Protein AF-A0A1F9AK93-F1 (afdb_monomer)

Radius of gyration: 11.15 Å; Cα contacts (8 Å, |Δi|>4): 112; chains: 1; bounding box: 28×27×24 Å

Solvent-accessible surface area (backbone atoms only — not comparable to full-atom values): 4086 Å² total; per-residue (Å²): 136,82,63,46,41,46,76,48,74,38,66,90,59,29,57,84,38,30,63,57,29,25,72,54,40,91,64,55,30,38,41,68,52,99,90,41,69,42,74,40,74,90,31,33,57,65,62,81,79,78,54,50,47,56,76,51,33,52,92,81,15,57,47,83,44,78,66,120

Sequence (68 aa):
MGMFIKIHVDEAKLGEKAAAVAQVCPVKIFEWKEGRLAVLEAEEDECTLCELCLERCPAGGIRIEKLY

pLDDT: mean 88.02, std 7.27, range [55.09, 94.88]

Secondary structure (DSSP, 8-state):
----EEEEE-HHHHGGGHHHHHHH-TT--EEEETTEEEE-GGGGGG-----HHHHHSPTTSEEEEE--

Foldseek 3Di:
DQFQKDKDFDFVQCQPLLVVLQPQAPQRQWDDDPRGIDGDNVSRSVDPVPCSSVVSTDPPRMDMDTDD

Nearest PDB structures (foldseek):
  8a5e-assembly1_B  TM=7.091E-01  e=8.469E-03  Acetobacterium woodii DSM 1030
  3o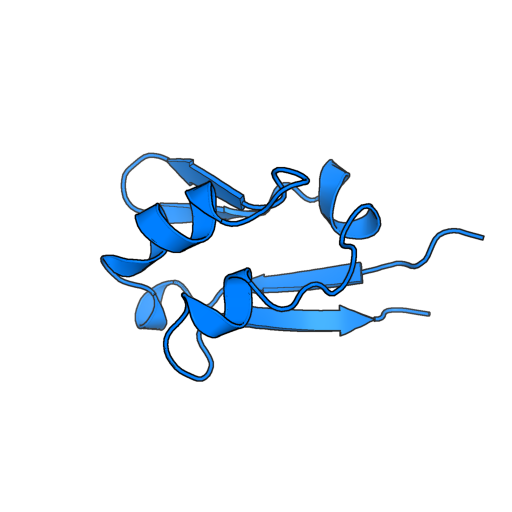q2-assembly1_B  TM=4.209E-01  e=6.350E-01  Nitratidesulfovibrio vulgaris str. Hildenborough
  5h1p-assembly1_B  TM=4.453E-01  e=1.177E+00  Xanthomonas albilineans GPE PC73
  4es2-assembly1_A-2  TM=4.347E-01  e=1.260E+00  Halalkalibacterium halodurans C-125

Mean predicted aligned error: 4.1 Å

Structure (mmCIF, N/CA/C/O backbone):
data_AF-A0A1F9AK93-F1
#
_entry.id   AF-A0A1F9AK93-F1
#
loop_
_atom_site.group_PDB
_atom_site.id
_atom_site.type_symbol
_atom_site.label_atom_id
_atom_site.label_alt_id
_atom_site.label_comp_id
_atom_site.label_asym_id
_atom_site.label_entity_id
_atom_site.label_seq_id
_atom_site.pdbx_PDB_ins_code
_atom_site.Cartn_x
_atom_site.Cartn_y
_atom_site.Cartn_z
_atom_site.occupancy
_atom_site.B_iso_or_equiv
_atom_site.auth_seq_id
_atom_site.auth_comp_id
_atom_site.auth_asym_id
_atom_site.auth_atom_id
_atom_site.pdbx_PDB_model_num
ATOM 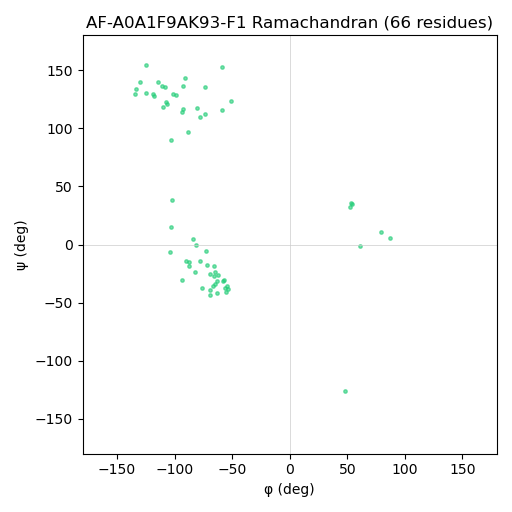1 N N . MET A 1 1 ? 15.463 -7.040 -15.312 1.00 55.09 1 MET A N 1
ATOM 2 C CA . MET A 1 1 ? 14.340 -7.941 -14.991 1.00 55.09 1 MET A CA 1
ATOM 3 C C . MET A 1 1 ? 13.577 -7.279 -13.857 1.00 55.09 1 MET A C 1
ATOM 5 O O . MET A 1 1 ? 13.874 -7.553 -12.704 1.00 55.09 1 MET A O 1
ATOM 9 N N . GLY A 1 2 ? 12.749 -6.287 -14.195 1.00 59.50 2 GLY A N 1
ATOM 10 C CA . GLY A 1 2 ? 11.954 -5.558 -13.206 1.00 59.50 2 GLY A CA 1
ATOM 11 C C . GLY A 1 2 ? 10.812 -6.447 -12.738 1.00 59.50 2 GLY A C 1
ATOM 12 O O . GLY A 1 2 ? 10.217 -7.152 -13.552 1.00 59.50 2 GLY A O 1
ATOM 13 N N . MET A 1 3 ? 10.572 -6.485 -11.434 1.00 68.50 3 MET A N 1
ATOM 14 C CA . MET A 1 3 ? 9.366 -7.099 -10.898 1.00 68.50 3 MET A CA 1
ATOM 15 C C . MET A 1 3 ? 8.250 -6.085 -11.106 1.00 68.50 3 MET A C 1
ATOM 17 O O . MET A 1 3 ? 8.274 -5.061 -10.445 1.00 68.50 3 MET A O 1
ATOM 21 N N . PHE A 1 4 ? 7.319 -6.354 -12.020 1.00 84.56 4 PHE A N 1
ATOM 22 C CA . PHE A 1 4 ? 6.151 -5.495 -12.183 1.00 84.56 4 PHE A CA 1
ATOM 23 C C . PHE A 1 4 ? 5.201 -5.727 -11.011 1.00 84.56 4 PHE A C 1
ATOM 25 O O . PHE A 1 4 ? 4.643 -6.822 -10.864 1.00 84.56 4 PHE A O 1
ATOM 32 N N . ILE A 1 5 ? 5.042 -4.723 -10.153 1.00 90.75 5 ILE A N 1
ATOM 33 C CA . ILE A 1 5 ? 4.108 -4.762 -9.024 1.00 90.75 5 ILE A CA 1
ATOM 34 C C . ILE A 1 5 ? 2.972 -3.783 -9.296 1.00 90.75 5 ILE A C 1
ATOM 36 O O . ILE A 1 5 ? 3.189 -2.663 -9.742 1.00 90.75 5 ILE A O 1
ATOM 40 N N . LYS A 1 6 ? 1.742 -4.214 -9.011 1.00 91.38 6 LYS A N 1
ATOM 41 C CA . LYS A 1 6 ? 0.566 -3.349 -9.001 1.00 91.38 6 LYS A CA 1
ATOM 42 C C . LYS A 1 6 ? -0.052 -3.322 -7.621 1.00 91.38 6 LYS A C 1
ATOM 44 O O . LYS A 1 6 ? -0.332 -4.363 -7.026 1.00 91.38 6 LYS A O 1
ATOM 49 N N . ILE A 1 7 ? -0.291 -2.129 -7.109 1.00 91.81 7 ILE A N 1
ATOM 50 C CA . ILE A 1 7 ? -0.945 -1.900 -5.835 1.00 91.81 7 ILE A CA 1
ATOM 51 C C . ILE A 1 7 ? -2.347 -1.364 -6.089 1.00 91.81 7 ILE A C 1
ATOM 53 O O . ILE A 1 7 ? -2.561 -0.324 -6.704 1.00 91.81 7 ILE A O 1
ATOM 57 N N . HIS A 1 8 ? -3.324 -2.084 -5.556 1.00 91.31 8 HIS A N 1
ATOM 58 C CA . HIS A 1 8 ? -4.720 -1.689 -5.555 1.00 91.31 8 HIS A CA 1
ATOM 59 C C . HIS A 1 8 ? -5.078 -1.138 -4.181 1.00 91.31 8 HIS A C 1
ATOM 61 O O . HIS A 1 8 ? -4.833 -1.791 -3.163 1.00 91.31 8 HIS A O 1
ATOM 67 N N . VAL A 1 9 ? -5.684 0.045 -4.161 1.00 90.62 9 VAL A N 1
ATOM 68 C CA . VAL A 1 9 ? -6.162 0.714 -2.949 1.00 90.62 9 VAL A CA 1
ATOM 69 C C . VAL A 1 9 ? -7.673 0.883 -3.054 1.00 90.62 9 VAL A C 1
ATOM 71 O O . VAL A 1 9 ? -8.180 1.401 -4.044 1.00 90.62 9 VAL A O 1
ATOM 74 N N . ASP A 1 10 ? -8.390 0.437 -2.029 1.00 89.62 10 ASP A N 1
ATOM 75 C CA . ASP A 1 10 ? -9.834 0.589 -1.878 1.00 89.62 10 ASP A CA 1
ATOM 76 C C . ASP A 1 10 ? -10.105 1.700 -0.857 1.00 89.62 10 ASP A C 1
ATOM 78 O O . ASP A 1 10 ? -10.179 1.486 0.357 1.00 89.62 10 ASP A O 1
ATOM 82 N N . GLU A 1 11 ? -10.207 2.926 -1.366 1.00 82.69 11 GLU A N 1
ATOM 83 C CA . GLU A 1 11 ? -10.355 4.143 -0.562 1.00 82.69 11 GLU A CA 1
ATOM 84 C C . GLU A 1 11 ? -11.593 4.112 0.342 1.00 82.69 11 GLU A C 1
ATOM 86 O O . GLU A 1 11 ? -11.558 4.638 1.458 1.00 82.69 11 GLU A O 1
ATOM 91 N N . ALA A 1 12 ? -12.660 3.431 -0.093 1.00 84.56 12 ALA A N 1
ATOM 92 C CA . ALA A 1 12 ? -13.885 3.278 0.684 1.00 84.56 12 ALA A CA 1
ATOM 93 C C . ALA A 1 12 ? -13.649 2.516 1.997 1.00 84.56 12 ALA A C 1
ATOM 95 O O . ALA A 1 12 ? -14.371 2.727 2.971 1.00 84.56 12 ALA A O 1
ATOM 96 N N . LYS A 1 13 ? -12.625 1.654 2.043 1.00 86.44 13 LYS A N 1
ATOM 97 C CA . LYS A 1 13 ? -12.245 0.909 3.247 1.00 86.44 13 LYS A CA 1
ATOM 98 C C . LYS A 1 13 ? -11.175 1.604 4.073 1.00 86.44 13 LYS A C 1
ATOM 100 O O . LYS A 1 13 ? -11.166 1.420 5.285 1.00 86.44 13 LYS A O 1
ATOM 105 N N . LEU A 1 14 ? -10.273 2.378 3.461 1.00 82.81 14 LEU A N 1
ATOM 106 C CA . LEU A 1 14 ? -9.208 3.047 4.215 1.00 82.81 14 LEU A CA 1
ATOM 107 C C . LEU A 1 14 ? -9.737 4.166 5.119 1.00 82.81 14 LEU A C 1
ATOM 109 O O . LEU A 1 14 ? -9.273 4.280 6.255 1.00 82.81 14 LEU A O 1
ATOM 113 N N . GLY A 1 15 ? -10.664 4.9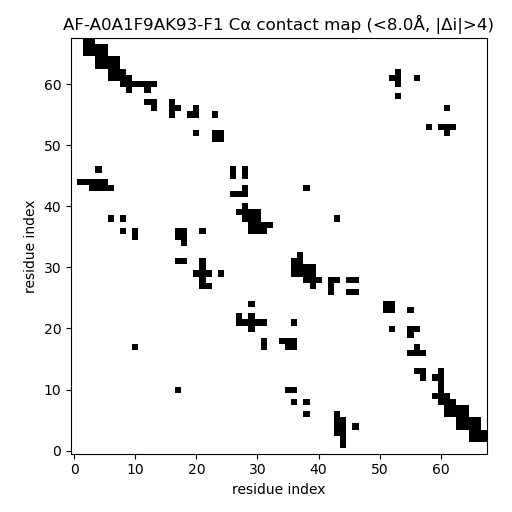98 4.630 1.00 82.75 15 GLY A N 1
ATOM 114 C CA . GLY A 1 15 ? -11.186 6.145 5.383 1.00 82.75 15 GLY A CA 1
ATOM 115 C C . GLY A 1 15 ? -10.072 6.994 6.020 1.00 82.75 15 GLY A C 1
ATOM 116 O O . GLY A 1 15 ? -9.108 7.381 5.363 1.00 82.75 15 GLY A O 1
ATOM 117 N N . GLU A 1 16 ? -10.154 7.231 7.332 1.00 81.88 16 GLU A N 1
ATOM 118 C CA . GLU A 1 16 ? -9.160 8.000 8.104 1.00 81.88 16 GLU A CA 1
ATOM 119 C C . GLU A 1 16 ? -7.767 7.340 8.209 1.00 81.88 16 GLU A C 1
ATOM 121 O O . GLU A 1 16 ? -6.777 8.013 8.504 1.00 81.88 16 GLU A O 1
ATOM 126 N N . LYS A 1 17 ? -7.654 6.027 7.953 1.00 85.75 17 LYS A N 1
ATOM 127 C CA . LYS A 1 17 ? -6.381 5.283 8.037 1.00 85.75 17 LYS A CA 1
ATOM 128 C C . LYS A 1 17 ? -5.480 5.505 6.828 1.00 85.75 17 LYS A C 1
ATOM 130 O O . LYS A 1 17 ? -4.289 5.208 6.905 1.00 85.75 17 LYS A O 1
ATOM 135 N N . ALA A 1 18 ? -6.004 6.068 5.74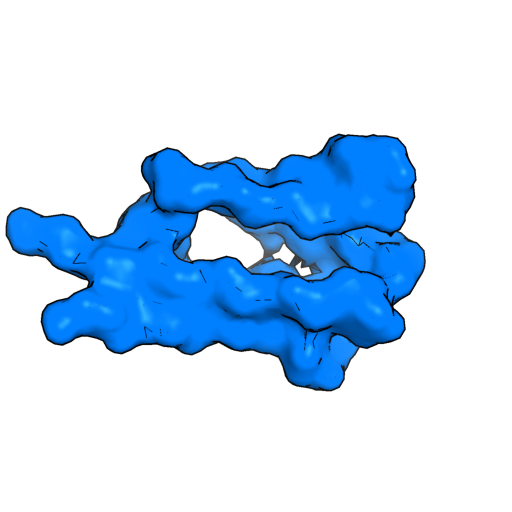3 1.00 86.50 18 ALA A N 1
ATOM 136 C CA . ALA A 1 18 ? -5.227 6.392 4.553 1.00 86.50 18 ALA A CA 1
ATOM 137 C C . ALA A 1 18 ? -4.019 7.293 4.850 1.00 86.50 18 ALA A C 1
ATOM 139 O O . ALA A 1 18 ? -2.915 7.005 4.388 1.00 86.50 18 ALA A O 1
ATOM 140 N N . ALA A 1 19 ? -4.174 8.296 5.716 1.00 87.62 19 ALA A N 1
ATOM 141 C CA . ALA A 1 19 ? -3.059 9.148 6.128 1.00 87.62 19 ALA A CA 1
ATOM 142 C C . ALA A 1 19 ? -1.949 8.377 6.873 1.00 87.62 19 ALA A C 1
ATOM 144 O O . ALA A 1 19 ? -0.775 8.738 6.781 1.00 87.62 19 ALA A O 1
ATOM 145 N N . ALA A 1 20 ? -2.299 7.314 7.606 1.00 89.25 20 ALA A N 1
ATOM 146 C CA . ALA A 1 20 ? -1.331 6.465 8.299 1.00 89.25 20 ALA A CA 1
ATOM 147 C C . ALA A 1 20 ? -0.605 5.516 7.331 1.00 89.25 20 ALA A C 1
ATOM 149 O O . ALA A 1 20 ? 0.597 5.306 7.472 1.00 89.25 20 ALA A O 1
ATOM 150 N N . VAL A 1 21 ? -1.313 4.983 6.330 1.00 91.12 21 VAL A N 1
ATOM 151 C CA . VAL A 1 21 ? -0.720 4.162 5.261 1.00 91.12 21 VAL A CA 1
ATOM 152 C C . VAL A 1 21 ? 0.279 4.977 4.436 1.00 91.12 21 VAL A C 1
ATOM 154 O O . VAL A 1 21 ? 1.371 4.488 4.157 1.00 91.12 21 VAL A O 1
ATO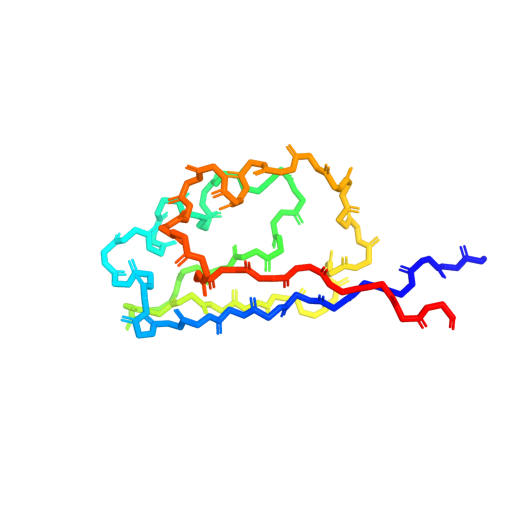M 157 N N . ALA A 1 22 ? -0.046 6.232 4.104 1.00 91.06 22 ALA A N 1
ATOM 158 C CA . ALA A 1 22 ? 0.851 7.115 3.353 1.00 91.06 22 ALA A CA 1
ATOM 159 C C . ALA A 1 22 ? 2.236 7.260 4.008 1.00 91.06 22 ALA A C 1
ATOM 161 O O . ALA A 1 22 ? 3.254 7.337 3.330 1.00 91.06 22 ALA A O 1
ATOM 162 N N . GLN A 1 23 ? 2.279 7.261 5.341 1.00 90.50 23 GLN A N 1
ATOM 163 C CA . GLN A 1 23 ? 3.500 7.503 6.109 1.00 90.50 23 GLN A CA 1
ATOM 164 C C . GLN A 1 23 ? 4.296 6.233 6.429 1.00 90.50 23 GLN A C 1
ATOM 166 O O . GLN A 1 23 ? 5.442 6.333 6.860 1.00 90.50 23 GLN A O 1
ATOM 171 N N . VAL A 1 24 ? 3.711 5.043 6.253 1.00 94.12 24 VAL A N 1
ATOM 172 C CA . VAL A 1 24 ? 4.362 3.782 6.647 1.00 94.12 24 VAL A CA 1
ATOM 173 C C . VAL A 1 24 ? 5.262 3.206 5.552 1.00 94.12 24 VAL A C 1
ATOM 175 O O . VAL A 1 24 ? 6.104 2.357 5.828 1.00 94.12 24 VAL A O 1
ATOM 178 N N . CYS A 1 25 ? 5.086 3.638 4.302 1.00 94.31 25 CYS A N 1
ATOM 179 C CA . CYS A 1 25 ? 5.812 3.072 3.174 1.00 94.31 25 CYS A CA 1
ATOM 180 C C . CYS A 1 25 ? 7.232 3.656 3.069 1.00 94.31 25 CYS A C 1
ATOM 182 O O . CYS A 1 25 ? 7.378 4.853 2.811 1.00 94.31 25 CYS A O 1
ATOM 184 N N . PRO A 1 26 ? 8.289 2.831 3.206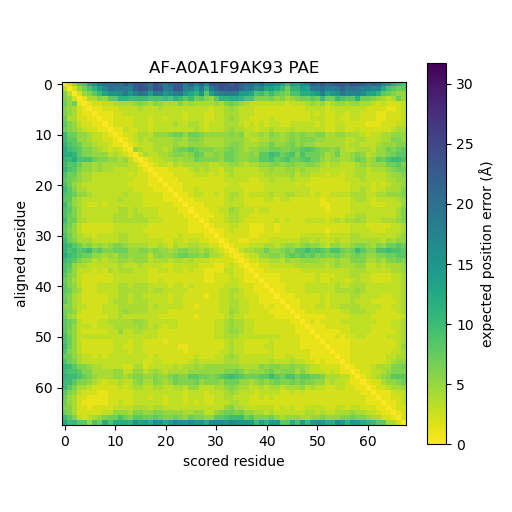 1.00 93.00 26 PRO A N 1
ATOM 185 C CA . PRO A 1 26 ? 9.672 3.312 3.184 1.00 93.00 26 PRO A CA 1
ATOM 186 C C . PRO A 1 26 ? 10.108 3.816 1.802 1.00 93.00 26 PRO A C 1
ATOM 188 O O . PRO A 1 26 ? 10.992 4.663 1.708 1.00 93.00 26 PRO A O 1
ATOM 191 N N . VAL A 1 27 ? 9.465 3.317 0.745 1.00 94.19 27 VAL A N 1
ATOM 192 C CA . VAL A 1 27 ? 9.735 3.647 -0.663 1.00 94.19 27 VAL A CA 1
ATOM 193 C C . VAL A 1 27 ? 8.701 4.614 -1.246 1.00 94.19 27 VAL A C 1
ATOM 195 O O . VAL A 1 27 ? 8.610 4.774 -2.450 1.00 94.19 27 VAL A O 1
ATOM 198 N N . LYS A 1 28 ? 7.903 5.275 -0.394 1.00 92.88 28 LYS A N 1
ATOM 199 C CA . LYS A 1 28 ? 6.994 6.367 -0.788 1.00 92.88 28 LYS A CA 1
ATOM 200 C C . LYS A 1 28 ? 6.018 6.031 -1.928 1.00 92.88 28 LYS A C 1
ATOM 202 O O . LYS A 1 28 ? 5.644 6.918 -2.680 1.00 92.88 28 LYS A O 1
ATOM 207 N N . ILE A 1 29 ? 5.525 4.794 -2.010 1.00 94.88 29 ILE A N 1
ATOM 208 C CA . ILE A 1 29 ? 4.516 4.408 -3.018 1.00 94.88 29 ILE A CA 1
ATOM 209 C C . ILE A 1 29 ? 3.177 5.120 -2.797 1.00 94.88 29 ILE A C 1
ATOM 211 O O . ILE A 1 29 ? 2.409 5.322 -3.731 1.00 94.88 29 ILE A O 1
ATOM 215 N N . PHE A 1 30 ? 2.871 5.500 -1.560 1.00 93.69 30 PHE A N 1
ATOM 216 C CA . PHE A 1 30 ? 1.598 6.118 -1.215 1.00 93.69 30 PHE A CA 1
ATOM 217 C C . PHE A 1 30 ? 1.776 7.600 -0.899 1.00 93.69 30 PHE A C 1
ATOM 219 O O . PHE A 1 30 ? 2.654 7.980 -0.125 1.00 93.69 30 PHE A O 1
ATOM 226 N N . GLU A 1 31 ? 0.886 8.429 -1.432 1.00 92.12 31 GLU A N 1
ATOM 227 C CA . GLU A 1 31 ? 0.857 9.868 -1.207 1.00 92.12 31 GLU A CA 1
ATOM 228 C C . GLU A 1 31 ? -0.522 10.290 -0.692 1.00 92.12 31 GLU A C 1
ATOM 230 O O . GLU A 1 31 ? -1.554 9.932 -1.251 1.00 92.12 31 GLU A O 1
ATOM 235 N N . TRP A 1 32 ? -0.562 11.066 0.388 1.00 89.19 32 TRP A N 1
ATOM 236 C CA . TRP A 1 32 ? -1.813 11.600 0.923 1.00 89.19 32 TRP A CA 1
ATOM 237 C C . TRP A 1 32 ? -2.093 12.987 0.339 1.00 89.19 32 TRP A C 1
ATOM 239 O O . TRP A 1 32 ? -1.336 13.928 0.587 1.00 89.19 32 TRP A O 1
ATOM 249 N N . LYS A 1 33 ? -3.192 13.129 -0.409 1.00 86.69 33 LYS A N 1
ATOM 250 C CA . LYS A 1 33 ? -3.628 14.397 -1.019 1.00 86.69 33 LYS A CA 1
ATOM 251 C C . LYS A 1 33 ? -5.118 14.598 -0.803 1.00 86.69 33 LYS A C 1
ATOM 253 O O . LYS A 1 33 ? -5.894 13.712 -1.110 1.00 86.69 33 LYS A O 1
ATOM 258 N N . GLU A 1 34 ? -5.525 15.762 -0.301 1.00 80.94 34 GLU A N 1
ATOM 259 C CA . GLU A 1 34 ? -6.941 16.188 -0.275 1.00 80.94 34 GLU A CA 1
ATOM 260 C C . GLU A 1 34 ? -7.926 15.176 0.350 1.00 80.94 34 GLU A C 1
ATOM 262 O O . GLU A 1 34 ? -9.079 15.086 -0.060 1.00 80.94 34 GLU A O 1
ATOM 267 N N . GLY A 1 35 ? -7.491 14.401 1.348 1.00 81.62 35 GLY A N 1
ATOM 268 C CA . GLY A 1 35 ? -8.353 13.401 1.991 1.00 81.62 35 GLY A CA 1
ATOM 269 C C . GLY A 1 35 ? -8.373 12.026 1.316 1.00 81.62 35 GLY A C 1
ATOM 270 O O . GLY A 1 35 ? -9.131 11.162 1.751 1.00 81.62 35 GLY A O 1
ATOM 271 N N . ARG A 1 36 ? -7.542 11.809 0.290 1.00 84.12 36 ARG A N 1
ATOM 272 C CA . ARG A 1 36 ? -7.398 10.538 -0.428 1.00 84.12 36 ARG A CA 1
ATOM 273 C C . ARG A 1 36 ? -5.964 10.023 -0.454 1.00 84.12 36 ARG A C 1
ATOM 275 O O . ARG A 1 36 ? -5.002 10.792 -0.369 1.00 84.12 36 ARG A O 1
ATOM 282 N N . LEU A 1 37 ? -5.841 8.705 -0.596 1.00 89.44 37 LEU A N 1
ATOM 283 C CA . LEU A 1 37 ? -4.566 8.028 -0.803 1.00 89.44 37 LEU A CA 1
ATOM 284 C C . LEU A 1 37 ? -4.326 7.849 -2.303 1.00 89.44 37 LEU A C 1
ATOM 286 O O . LEU A 1 37 ? -5.036 7.096 -2.960 1.00 89.44 37 LEU A O 1
ATOM 290 N N . ALA A 1 38 ? -3.316 8.519 -2.836 1.00 90.31 38 ALA A N 1
ATOM 291 C CA . ALA A 1 38 ? -2.827 8.303 -4.187 1.00 90.31 38 ALA A CA 1
ATOM 292 C C . ALA A 1 38 ? -1.709 7.253 -4.185 1.00 90.31 38 ALA A C 1
ATOM 294 O O . ALA A 1 38 ? -0.886 7.211 -3.269 1.00 90.31 38 ALA A O 1
ATOM 295 N N . VAL A 1 39 ? -1.678 6.417 -5.221 1.00 91.94 39 VAL A N 1
ATOM 296 C CA . VAL A 1 39 ? -0.578 5.481 -5.489 1.00 91.94 39 VAL A CA 1
ATOM 297 C C . VAL A 1 39 ? 0.330 6.107 -6.542 1.00 91.94 39 VAL A C 1
ATOM 299 O O . VAL A 1 39 ? -0.144 6.553 -7.587 1.00 91.94 39 VAL A O 1
ATOM 302 N N . LEU A 1 40 ? 1.628 6.163 -6.260 1.00 92.69 40 LEU A N 1
ATOM 303 C CA . LEU A 1 40 ? 2.658 6.636 -7.173 1.00 92.69 40 LEU A CA 1
ATOM 304 C C . LEU A 1 40 ? 3.146 5.463 -8.018 1.00 92.69 40 LEU A C 1
ATOM 306 O O . LEU A 1 40 ? 4.008 4.699 -7.594 1.00 92.69 40 LEU A O 1
ATOM 310 N N . GLU A 1 41 ? 2.592 5.348 -9.226 1.00 90.38 41 GLU A N 1
ATOM 311 C CA . GLU A 1 41 ? 2.869 4.234 -10.145 1.00 90.38 41 GLU A CA 1
ATOM 312 C C . GLU A 1 41 ? 4.360 4.082 -10.480 1.00 90.38 41 GLU A C 1
ATOM 314 O O . GLU A 1 41 ? 4.848 2.973 -10.658 1.00 90.38 41 GLU A O 1
ATOM 319 N N . ALA A 1 42 ? 5.106 5.191 -10.492 1.00 90.44 42 ALA A N 1
ATOM 320 C CA . ALA A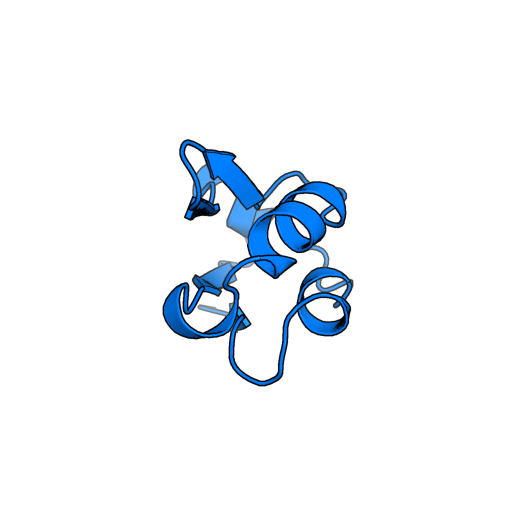 1 42 ? 6.550 5.193 -10.727 1.00 90.44 42 ALA A CA 1
ATOM 321 C C . ALA A 1 42 ? 7.363 4.482 -9.629 1.00 90.44 42 ALA A C 1
ATOM 323 O O . ALA A 1 42 ? 8.471 4.031 -9.899 1.00 90.44 42 ALA A O 1
ATOM 324 N N . GLU A 1 43 ? 6.817 4.374 -8.415 1.00 92.31 43 GLU A N 1
ATOM 325 C CA . GLU A 1 43 ? 7.485 3.757 -7.266 1.00 92.31 43 GLU A CA 1
ATOM 326 C C . GLU A 1 43 ? 6.930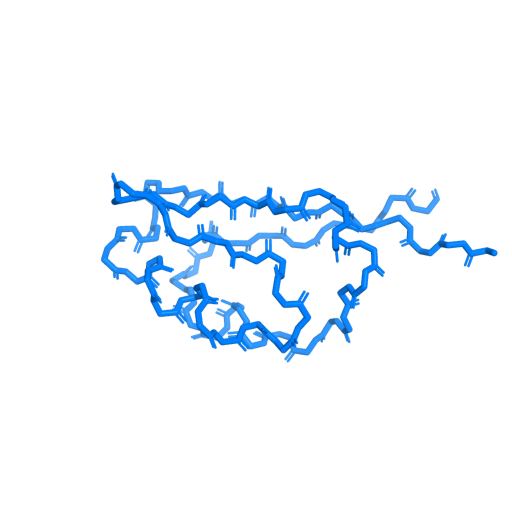 2.353 -6.962 1.00 92.31 43 GLU A C 1
ATOM 328 O O . GLU A 1 43 ? 7.458 1.665 -6.091 1.00 92.31 43 GLU A O 1
ATOM 333 N N . GLU A 1 44 ? 5.861 1.903 -7.641 1.00 92.00 44 GLU A N 1
ATOM 334 C CA . GLU A 1 44 ? 5.223 0.601 -7.373 1.00 92.00 44 GLU A CA 1
ATOM 335 C C . GLU A 1 44 ? 6.220 -0.562 -7.492 1.00 92.00 44 GLU A C 1
ATOM 337 O O . GLU A 1 44 ? 6.198 -1.479 -6.667 1.00 92.00 44 GLU A O 1
ATOM 342 N N . ASP A 1 45 ? 7.141 -0.478 -8.453 1.00 90.81 45 ASP A N 1
ATOM 343 C CA . ASP A 1 45 ? 8.184 -1.482 -8.687 1.00 90.81 45 ASP A CA 1
ATOM 344 C C . ASP A 1 45 ? 9.280 -1.492 -7.603 1.00 90.81 45 ASP A C 1
ATOM 346 O O . ASP A 1 45 ? 9.966 -2.500 -7.428 1.00 90.81 45 ASP A O 1
AT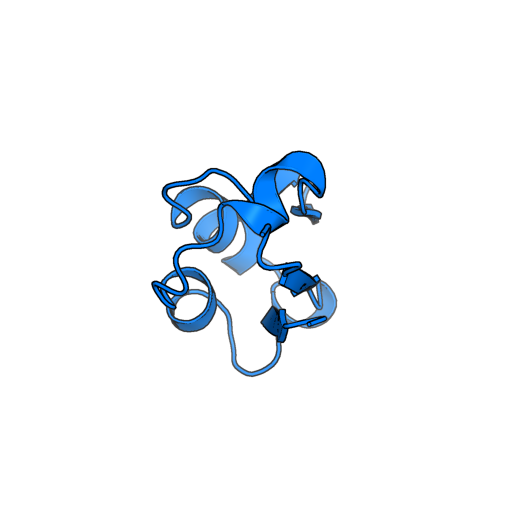OM 350 N N . GLU A 1 46 ? 9.398 -0.425 -6.803 1.00 91.75 46 GLU A N 1
ATOM 351 C CA . GLU A 1 46 ? 10.302 -0.361 -5.644 1.00 91.75 46 GLU A CA 1
ATOM 352 C C . GLU A 1 46 ? 9.699 -1.046 -4.402 1.00 91.75 46 GLU A C 1
ATOM 354 O O . GLU A 1 46 ? 10.319 -1.100 -3.334 1.00 91.75 46 GLU A O 1
ATOM 359 N N . CYS A 1 47 ? 8.476 -1.586 -4.500 1.00 92.94 47 CYS A N 1
ATOM 360 C CA . CYS A 1 47 ? 7.822 -2.272 -3.393 1.00 92.94 47 CYS A CA 1
ATOM 361 C C . CYS A 1 47 ? 8.648 -3.468 -2.899 1.00 92.94 47 CYS A C 1
ATOM 363 O O . CYS A 1 47 ? 8.789 -4.496 -3.558 1.00 92.94 47 CYS A O 1
ATOM 365 N N . THR A 1 48 ? 9.111 -3.377 -1.653 1.00 92.25 48 THR A N 1
ATOM 366 C CA . THR A 1 48 ? 9.923 -4.416 -1.001 1.00 92.25 48 THR A CA 1
ATOM 367 C C . THR A 1 48 ? 9.106 -5.548 -0.377 1.00 92.25 48 THR A C 1
ATOM 369 O O . THR A 1 48 ? 9.673 -6.410 0.289 1.00 92.25 48 THR A O 1
ATOM 372 N N . LEU A 1 49 ? 7.777 -5.546 -0.551 1.00 91.69 49 LEU A N 1
ATOM 373 C CA . LEU A 1 49 ? 6.852 -6.500 0.078 1.00 91.69 49 LEU A CA 1
ATOM 374 C C . LEU A 1 49 ? 7.005 -6.571 1.609 1.00 91.69 49 LEU A C 1
ATOM 376 O O . LEU A 1 49 ? 6.848 -7.628 2.205 1.00 91.69 49 LEU A O 1
ATOM 380 N N . CYS A 1 50 ? 7.300 -5.440 2.254 1.00 94.12 50 CYS A N 1
ATOM 381 C CA . CYS A 1 50 ? 7.458 -5.356 3.710 1.00 94.12 50 CYS A CA 1
ATOM 382 C C . CYS A 1 50 ? 6.146 -5.466 4.508 1.00 94.12 50 CYS A C 1
ATOM 384 O O . CYS A 1 50 ? 6.192 -5.441 5.730 1.00 94.12 50 CYS A O 1
ATOM 386 N N . GLU A 1 51 ? 4.991 -5.511 3.834 1.00 92.00 51 GLU A N 1
ATOM 387 C CA . GLU A 1 51 ? 3.641 -5.661 4.412 1.00 92.00 51 GLU A CA 1
ATOM 388 C C . GLU A 1 51 ? 3.182 -4.553 5.382 1.00 92.00 51 GLU A C 1
ATOM 390 O O . GLU A 1 51 ? 2.019 -4.529 5.774 1.00 92.00 51 GLU A O 1
ATOM 395 N N . LEU A 1 52 ? 4.018 -3.550 5.664 1.00 93.44 52 LEU A N 1
ATOM 396 C CA . LEU A 1 52 ? 3.696 -2.424 6.550 1.00 93.44 52 LEU A CA 1
ATOM 397 C C . LEU A 1 52 ? 2.403 -1.690 6.160 1.00 93.44 52 LEU A C 1
ATOM 399 O O . LEU A 1 52 ? 1.628 -1.264 7.017 1.00 93.44 52 LEU A O 1
ATOM 403 N N . CYS A 1 53 ? 2.152 -1.530 4.857 1.00 93.19 53 CYS A N 1
ATOM 404 C CA . CYS A 1 53 ? 0.919 -0.918 4.370 1.00 93.19 53 CYS A CA 1
ATOM 405 C C . CYS A 1 53 ? -0.310 -1.785 4.669 1.00 93.19 53 CYS A C 1
ATOM 407 O O . CYS A 1 53 ? -1.349 -1.236 5.023 1.00 93.19 53 CYS A O 1
ATOM 409 N N . LEU A 1 54 ? -0.184 -3.114 4.604 1.00 91.44 54 LEU A N 1
ATOM 410 C CA . LEU A 1 54 ? -1.250 -4.060 4.934 1.00 91.44 54 LEU A CA 1
ATOM 411 C C . LEU A 1 54 ? -1.545 -4.054 6.436 1.00 91.44 54 LEU A C 1
ATOM 413 O O . LEU A 1 54 ? -2.707 -4.070 6.816 1.00 91.44 54 LEU A O 1
ATOM 417 N N . GLU A 1 55 ? -0.522 -3.948 7.286 1.00 91.50 55 GLU A N 1
ATOM 418 C CA . GLU A 1 55 ? -0.700 -3.866 8.743 1.00 91.50 55 GLU A CA 1
ATOM 419 C C . GLU A 1 55 ? -1.430 -2.591 9.188 1.00 91.50 55 GLU A C 1
ATOM 421 O O . GLU A 1 55 ? -2.166 -2.588 10.176 1.00 91.50 55 GLU A O 1
ATOM 426 N N . ARG A 1 56 ? -1.216 -1.475 8.477 1.00 90.25 56 ARG A N 1
ATOM 427 C CA . ARG A 1 56 ? -1.876 -0.190 8.774 1.00 90.25 56 ARG A CA 1
ATOM 428 C C . ARG A 1 56 ? -3.225 -0.028 8.093 1.00 90.25 56 ARG A C 1
ATOM 430 O O . ARG A 1 56 ? -3.994 0.854 8.485 1.00 90.25 56 ARG A O 1
ATOM 437 N N . CYS A 1 57 ? -3.513 -0.859 7.102 1.00 88.69 57 CYS A N 1
ATOM 438 C CA . CYS A 1 57 ? -4.758 -0.833 6.367 1.00 88.69 57 CYS A CA 1
ATOM 439 C C . CYS A 1 57 ? -5.778 -1.799 6.993 1.00 88.69 57 CYS A C 1
ATOM 441 O O . CYS A 1 57 ? -5.429 -2.928 7.335 1.00 88.69 57 CYS A O 1
ATOM 443 N N . PRO A 1 58 ? -7.055 -1.408 7.143 1.00 85.31 58 PRO A N 1
ATOM 444 C CA . PRO A 1 58 ? -8.098 -2.373 7.467 1.00 85.31 58 PRO A CA 1
ATOM 445 C C . PRO A 1 58 ? -8.189 -3.467 6.392 1.00 85.31 58 PRO A C 1
ATOM 447 O O . PRO A 1 58 ? -7.854 -3.256 5.223 1.00 85.31 58 PRO A O 1
ATOM 450 N N . ALA A 1 59 ? -8.658 -4.650 6.795 1.00 83.88 59 ALA A N 1
ATOM 451 C CA . ALA A 1 59 ? -8.698 -5.826 5.932 1.00 83.88 59 ALA A CA 1
ATOM 452 C C . ALA A 1 59 ? -9.366 -5.528 4.576 1.00 83.88 59 ALA A C 1
ATOM 454 O O . ALA A 1 59 ? -10.514 -5.084 4.502 1.00 83.88 59 ALA A O 1
ATOM 455 N N . GLY A 1 60 ? -8.629 -5.794 3.496 1.00 83.06 60 GLY A N 1
ATOM 456 C CA . GLY A 1 60 ? -9.103 -5.620 2.125 1.00 83.06 60 GLY A CA 1
ATOM 457 C C . GLY A 1 60 ? -9.087 -4.186 1.595 1.00 83.06 60 GLY A C 1
ATOM 458 O O . GLY A 1 60 ? -9.682 -3.966 0.542 1.00 83.06 60 GLY A O 1
ATOM 459 N N . GLY A 1 61 ? -8.453 -3.235 2.292 1.00 89.25 61 GLY A N 1
ATOM 460 C CA . GLY A 1 61 ? -8.236 -1.880 1.780 1.00 89.25 61 GLY A CA 1
ATOM 461 C C . GLY A 1 61 ? -7.016 -1.747 0.857 1.00 89.25 61 GLY A C 1
ATOM 462 O O . GLY A 1 61 ? -6.993 -0.863 0.011 1.00 89.25 61 GLY A O 1
ATOM 463 N N . ILE A 1 62 ? -6.019 -2.632 0.960 1.00 92.19 62 ILE A N 1
ATOM 464 C CA . ILE A 1 62 ? -4.865 -2.674 0.049 1.00 92.19 62 ILE A CA 1
ATOM 465 C C . ILE A 1 62 ? -4.669 -4.101 -0.450 1.00 92.19 62 ILE A C 1
ATOM 467 O O . ILE A 1 62 ? -4.789 -5.060 0.315 1.00 92.19 62 ILE A O 1
ATOM 471 N N . ARG A 1 63 ? -4.335 -4.236 -1.733 1.00 92.00 63 ARG A N 1
ATOM 472 C CA . ARG A 1 63 ? -3.927 -5.492 -2.362 1.00 92.00 63 ARG A CA 1
ATOM 473 C C . ARG A 1 63 ? -2.682 -5.258 -3.207 1.00 92.00 63 ARG A C 1
ATOM 475 O O . ARG A 1 63 ? -2.635 -4.314 -3.984 1.00 92.00 63 ARG A O 1
ATOM 482 N N . ILE A 1 64 ? -1.704 -6.145 -3.063 1.00 92.19 64 ILE A N 1
ATOM 483 C CA . ILE A 1 64 ? -0.462 -6.132 -3.838 1.00 92.19 64 ILE A CA 1
ATOM 484 C C . ILE A 1 64 ? -0.534 -7.288 -4.837 1.00 92.19 64 ILE A C 1
ATOM 486 O O . ILE A 1 64 ? -0.704 -8.442 -4.443 1.00 92.19 64 ILE A O 1
ATOM 490 N N . GLU A 1 65 ? -0.438 -6.976 -6.121 1.00 91.50 65 GLU A N 1
ATOM 491 C CA . GLU A 1 65 ? -0.456 -7.919 -7.232 1.00 91.50 65 GLU A CA 1
ATOM 492 C C . GLU A 1 65 ? 0.898 -7.909 -7.944 1.00 91.50 65 GLU A C 1
ATOM 494 O O . GLU A 1 65 ? 1.523 -6.866 -8.109 1.00 91.50 65 GLU A O 1
ATOM 499 N N . LYS A 1 66 ? 1.377 -9.088 -8.338 1.00 89.44 66 LYS A N 1
ATOM 500 C CA . LYS A 1 66 ? 2.652 -9.257 -9.040 1.00 89.44 66 LYS A CA 1
ATOM 501 C C . LYS A 1 66 ? 2.347 -9.674 -10.478 1.00 89.44 66 LYS A C 1
ATOM 503 O O . LYS A 1 66 ? 1.725 -10.716 -10.678 1.00 89.44 66 LYS A O 1
ATOM 508 N N . LEU A 1 67 ? 2.755 -8.859 -11.447 1.00 83.25 67 LEU A N 1
ATOM 509 C CA . LEU A 1 67 ? 2.349 -8.922 -12.858 1.00 83.25 67 LEU A CA 1
ATOM 510 C C . LEU A 1 67 ? 3.414 -9.563 -13.773 1.00 83.25 67 LEU A C 1
ATOM 512 O O . LEU A 1 67 ? 3.633 -9.077 -14.875 1.00 83.25 67 LEU A O 1
ATOM 516 N N . TYR A 1 68 ? 4.103 -10.605 -13.294 1.00 71.56 68 TYR A N 1
ATOM 517 C CA . TYR A 1 68 ? 5.259 -11.244 -13.955 1.00 71.56 68 TYR A CA 1
ATOM 518 C C . TYR A 1 68 ? 5.114 -11.485 -15.465 1.00 71.56 68 TYR A C 1
ATOM 520 O O . TYR A 1 68 ? 4.032 -11.948 -15.895 1.00 71.56 68 TYR A O 1
#